Protein AF-U1PUG0-F1 (afdb_monomer_lite)

Sequence (122 aa):
MTSPPHTITTTTTTTDHDHDHDHDVTTPSVSMDAVEQALRSAFDGSPSERRVVARQARDLADAGIIETDRGETLTVATVIDNLSDAPDDLSIAERWNWWLGALETAYGGYHEFQVTTTPDTE

InterPro domains:
  IPR058716 WNWW domain-containing prot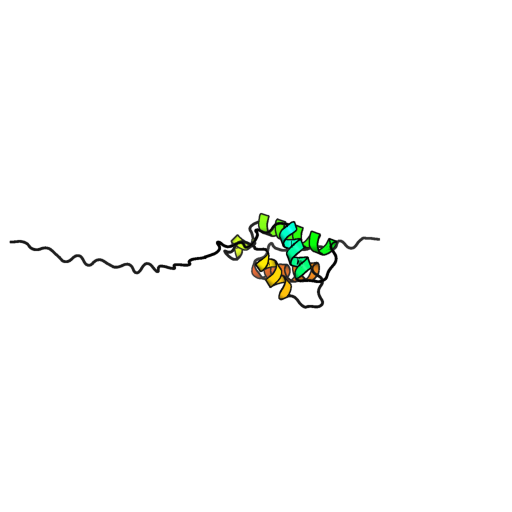ein [PF26484] (20-104)

Radius of gyration: 22.83 Å; chains: 1; bounding box: 58×44×74 Å

Foldseek 3Di:
DDDDDDDPDPPPPPPPPPPVPPPPDDQDALALVLLLVLCVVQDDDDSVLSNLLSVLLVVVQVVCVCCVVPVDRDTSVNLSVQLVPDDRPDHSLRSSQVSLVVVCVVPNPSVVSHDDDPPPPD

Secondary structure (DSSP, 8-state):
------------------------S---BS-HHHHHHHHHHH----HHHHHHHHHHHHHHHHHTHHHHHHSS--BHHHHHHHHHTS-TTS-HHHHHHHHHHHHHHHTS--GGGS--------

pLDDT: mean 82.62, std 19.47, range [39.88, 97.88]

Organism: NCBI:txid1238425

Structure (mmCIF, N/CA/C/O backbone):
data_AF-U1PUG0-F1
#
_entry.id   AF-U1PUG0-F1
#
loop_
_atom_site.group_PDB
_atom_site.id
_atom_site.type_symbol
_atom_site.label_atom_id
_atom_site.label_alt_id
_atom_site.label_comp_id
_atom_site.label_asym_id
_atom_site.label_entity_id
_atom_site.label_seq_id
_atom_site.pdbx_PDB_ins_code
_atom_site.Cartn_x
_atom_site.Cartn_y
_atom_site.Cartn_z
_atom_site.occupancy
_atom_site.B_iso_or_equiv
_atom_site.auth_seq_id
_atom_site.auth_comp_id
_atom_site.auth_asym_id
_atom_site.auth_atom_id
_atom_site.pdbx_PDB_model_num
ATOM 1 N N . MET A 1 1 ? -43.663 -27.797 56.699 1.00 47.09 1 MET A N 1
ATOM 2 C CA . MET A 1 1 ? -42.311 -28.174 56.240 1.00 47.09 1 MET A CA 1
ATOM 3 C C . MET A 1 1 ? -42.174 -27.665 54.821 1.00 47.09 1 MET A C 1
ATOM 5 O O . MET A 1 1 ? -42.914 -28.093 53.949 1.00 47.09 1 MET A O 1
ATOM 9 N N . THR A 1 2 ? -41.349 -26.637 54.672 1.00 48.00 2 THR A N 1
ATOM 10 C CA . THR A 1 2 ? -41.149 -25.815 53.476 1.00 48.00 2 THR A CA 1
ATOM 11 C C . THR A 1 2 ? -40.142 -26.494 52.551 1.00 48.00 2 THR A C 1
ATOM 13 O O . THR A 1 2 ? -39.084 -26.909 53.015 1.00 48.00 2 THR A O 1
ATOM 16 N N . SER A 1 3 ? -40.444 -26.601 51.258 1.00 54.03 3 SER A N 1
ATOM 17 C CA . SER A 1 3 ? -39.458 -26.885 50.206 1.00 54.03 3 SER A CA 1
ATOM 18 C C . SER A 1 3 ? -39.621 -25.870 49.067 1.00 54.03 3 SER A C 1
ATOM 20 O O . SER A 1 3 ? -40.729 -25.363 48.880 1.00 54.03 3 SER A O 1
ATOM 22 N N . PRO A 1 4 ? -38.515 -25.481 48.408 1.00 67.88 4 PRO A N 1
ATOM 23 C CA . PRO A 1 4 ? -38.349 -24.162 47.800 1.00 67.88 4 PRO A CA 1
ATOM 24 C C . PRO A 1 4 ? -38.837 -24.092 46.339 1.00 67.88 4 PRO A C 1
ATOM 26 O O . PRO A 1 4 ? -39.074 -25.129 45.721 1.00 67.88 4 PRO A O 1
ATOM 29 N N . PRO A 1 5 ? -38.969 -22.879 45.765 1.00 63.34 5 PRO A N 1
ATOM 30 C CA . PRO A 1 5 ? -39.254 -22.698 44.345 1.00 63.34 5 PRO A CA 1
ATOM 31 C C . PRO A 1 5 ? -38.045 -23.084 43.479 1.00 63.34 5 PRO A C 1
ATOM 33 O O . PRO A 1 5 ? -36.906 -22.748 43.801 1.00 63.34 5 PRO A O 1
ATOM 36 N N . HIS A 1 6 ? -38.302 -23.762 42.358 1.00 60.44 6 HIS A N 1
ATOM 37 C CA . HIS A 1 6 ? -37.298 -24.019 41.329 1.00 60.44 6 HIS A CA 1
ATOM 38 C C . HIS A 1 6 ? -36.935 -22.704 40.629 1.00 60.44 6 HIS A C 1
ATOM 40 O O . HIS A 1 6 ? -37.768 -22.095 39.958 1.00 60.44 6 HIS A O 1
ATOM 46 N N . THR A 1 7 ? -35.689 -22.267 40.786 1.00 62.94 7 THR A N 1
ATOM 47 C CA . THR A 1 7 ? -35.099 -21.187 39.997 1.00 62.94 7 THR A CA 1
ATOM 48 C C . THR A 1 7 ? -34.952 -21.672 38.557 1.00 62.94 7 THR A C 1
ATOM 50 O O . THR A 1 7 ? -34.199 -22.602 38.277 1.00 62.94 7 THR A O 1
ATOM 53 N N . ILE A 1 8 ? -35.686 -21.052 37.637 1.00 57.44 8 ILE A N 1
ATOM 54 C CA . ILE A 1 8 ? -35.393 -21.125 36.206 1.00 57.44 8 ILE A CA 1
ATOM 55 C C . ILE A 1 8 ? -34.107 -20.336 35.962 1.00 57.44 8 ILE A C 1
ATOM 57 O O . ILE A 1 8 ? -34.112 -19.109 35.910 1.00 57.44 8 ILE A O 1
ATOM 61 N N . THR A 1 9 ? -32.981 -21.037 35.865 1.00 54.47 9 THR A N 1
ATOM 62 C CA . THR A 1 9 ? -31.760 -20.442 35.329 1.00 54.47 9 THR A CA 1
ATOM 63 C C . THR A 1 9 ? -31.980 -20.242 33.838 1.00 54.47 9 THR A C 1
ATOM 65 O O . THR A 1 9 ? -32.008 -21.201 33.070 1.00 54.47 9 THR A O 1
ATOM 68 N N . THR A 1 10 ? -32.170 -18.993 33.429 1.00 50.03 10 THR A N 1
ATOM 69 C CA . THR A 1 10 ? -32.035 -18.578 32.037 1.00 50.03 10 THR A CA 1
ATOM 70 C C . THR A 1 10 ? -30.596 -18.872 31.627 1.00 50.03 10 THR A C 1
ATOM 72 O O . THR A 1 10 ? -29.682 -18.131 31.982 1.00 50.03 10 THR A O 1
ATOM 75 N N . THR A 1 11 ? -30.360 -19.985 30.935 1.00 53.56 11 THR A N 1
ATOM 76 C CA . THR A 1 11 ? -29.087 -20.203 30.253 1.00 53.56 11 THR A CA 1
ATOM 77 C C . THR A 1 11 ? -29.079 -19.260 29.062 1.00 53.56 11 THR A C 1
ATOM 79 O O . THR A 1 11 ? -29.593 -19.578 27.991 1.00 53.56 11 THR A O 1
ATOM 82 N N . THR A 1 12 ? -28.558 -18.053 29.273 1.00 55.06 12 THR A N 1
ATOM 83 C CA . THR A 1 12 ? -28.096 -17.196 28.188 1.00 55.06 12 THR A CA 1
ATOM 84 C C . THR A 1 12 ? -27.122 -18.046 27.386 1.00 55.06 12 THR A C 1
ATOM 86 O O . THR A 1 12 ? -26.030 -18.356 27.856 1.00 55.06 12 THR A O 1
ATOM 89 N N . THR A 1 13 ? -27.549 -18.498 26.208 1.00 53.38 13 THR A N 1
ATOM 90 C CA . THR A 1 13 ? -26.628 -18.976 25.181 1.00 53.38 13 THR A CA 1
ATOM 91 C C . THR A 1 13 ? -25.901 -17.726 24.712 1.00 53.38 13 THR A C 1
ATOM 93 O O . THR A 1 13 ? -26.307 -17.066 23.762 1.00 53.38 13 THR A O 1
ATOM 96 N N . THR A 1 14 ? -24.906 -17.314 25.497 1.00 51.81 14 THR A N 1
ATOM 97 C CA . THR A 1 14 ? -23.836 -16.460 25.018 1.00 51.81 14 THR A CA 1
ATOM 98 C C . THR A 1 14 ? -23.231 -17.255 23.886 1.00 51.81 14 THR A C 1
ATOM 100 O O . THR A 1 14 ? -22.722 -18.351 24.107 1.00 51.81 14 THR A O 1
ATOM 103 N N . THR A 1 15 ? -23.416 -16.754 22.671 1.00 55.03 15 THR A N 1
ATOM 104 C CA . THR A 1 15 ? -22.669 -17.196 21.511 1.00 55.03 15 THR A CA 1
ATOM 105 C C . THR A 1 15 ? -21.204 -17.031 21.865 1.00 55.03 15 THR A C 1
ATOM 107 O O . THR A 1 15 ? -20.649 -15.937 21.793 1.00 55.03 15 THR A O 1
ATOM 110 N N . ASP A 1 16 ? -20.630 -18.126 22.326 1.00 50.75 16 ASP A N 1
ATOM 111 C CA . ASP A 1 16 ? -19.215 -18.384 22.338 1.00 50.75 16 ASP A CA 1
ATOM 112 C C . ASP A 1 16 ? -18.808 -18.424 20.860 1.00 50.75 16 ASP A C 1
ATOM 114 O O . ASP A 1 16 ? -18.865 -19.445 20.181 1.00 50.75 16 ASP A O 1
ATOM 118 N N . HIS A 1 17 ? -18.584 -17.236 20.296 1.00 52.66 17 HIS A N 1
ATOM 119 C CA . HIS A 1 17 ? -17.637 -17.114 19.207 1.00 52.66 17 HIS A CA 1
ATOM 120 C C . HIS A 1 17 ? -16.273 -17.232 19.881 1.00 52.66 17 HIS A C 1
ATOM 122 O O . HIS A 1 17 ? -15.609 -16.221 20.112 1.00 52.66 17 HIS A O 1
ATOM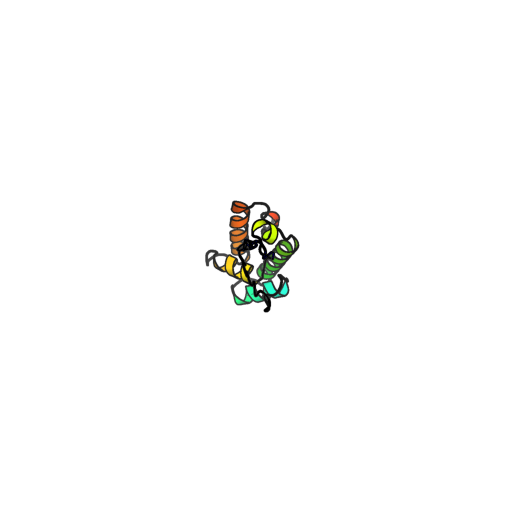 128 N N . ASP A 1 18 ? -15.874 -18.467 20.188 1.00 45.53 18 ASP A N 1
ATOM 129 C CA . ASP A 1 18 ? -14.490 -18.912 20.067 1.00 45.53 18 ASP A CA 1
ATOM 130 C C . ASP A 1 18 ? -14.070 -18.624 18.616 1.00 45.53 18 ASP A C 1
ATOM 132 O O . ASP A 1 18 ? -14.009 -19.487 17.741 1.00 45.53 18 ASP A O 1
ATOM 136 N N . HIS A 1 19 ? -13.848 -17.344 18.320 1.00 47.12 19 HIS A N 1
ATOM 137 C CA . HIS A 1 19 ? -12.927 -16.964 17.278 1.00 47.12 19 HIS A CA 1
ATOM 138 C C . HIS A 1 19 ? -11.559 -17.044 17.944 1.00 47.12 19 HIS A C 1
ATOM 140 O O . HIS A 1 19 ? -10.968 -16.045 18.350 1.00 47.12 19 HIS A O 1
ATOM 146 N N . ASP A 1 20 ? -11.119 -18.289 18.113 1.00 42.31 20 ASP A N 1
ATOM 147 C CA . ASP A 1 20 ? -9.730 -18.661 18.302 1.00 42.31 20 ASP A CA 1
ATOM 148 C C . ASP A 1 20 ? -9.004 -18.174 17.039 1.00 42.31 20 ASP A C 1
ATOM 150 O O . ASP A 1 20 ? -8.870 -18.868 16.030 1.00 42.31 20 ASP A O 1
ATOM 154 N N . HIS A 1 21 ? -8.690 -16.880 17.011 1.00 49.56 21 HIS A N 1
ATOM 155 C CA . HIS A 1 21 ? -7.728 -16.332 16.078 1.00 49.56 21 HIS A CA 1
ATOM 156 C C . HIS A 1 21 ? -6.368 -16.780 16.604 1.00 49.56 21 HIS A C 1
ATOM 158 O O . HIS A 1 21 ? -5.660 -16.038 17.283 1.00 49.56 21 HIS A O 1
ATOM 164 N N . ASP A 1 22 ? -6.051 -18.034 16.285 1.00 39.88 22 ASP A N 1
ATOM 165 C CA . ASP A 1 22 ? -4.733 -18.659 16.329 1.00 39.88 22 ASP A CA 1
ATOM 166 C C . ASP A 1 22 ? -3.788 -17.940 15.341 1.00 39.88 22 ASP A C 1
ATOM 168 O O . ASP A 1 22 ? -3.258 -18.516 14.394 1.00 39.88 22 ASP A O 1
ATOM 172 N N . HIS A 1 23 ? -3.611 -16.627 15.522 1.00 52.00 23 HIS A N 1
ATOM 173 C CA . HIS A 1 23 ? -2.549 -15.837 14.901 1.00 52.00 23 HIS A CA 1
ATOM 174 C C . HIS A 1 23 ? -1.372 -15.734 15.867 1.00 52.00 23 HIS A C 1
ATOM 176 O O . HIS A 1 23 ? -0.836 -14.654 16.098 1.00 52.00 23 HIS A O 1
ATOM 182 N N . ASP A 1 24 ? -0.959 -16.855 16.452 1.00 51.56 24 ASP A N 1
ATOM 183 C C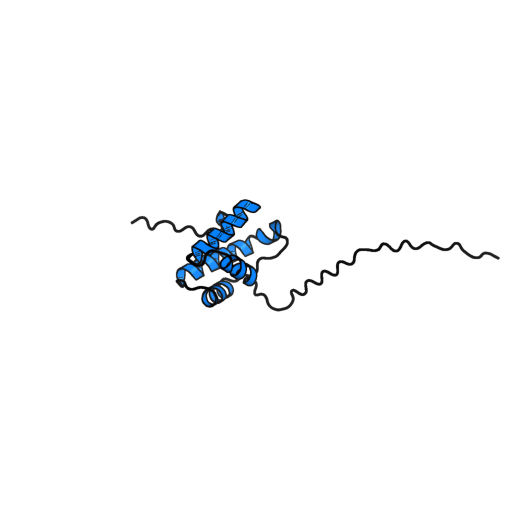A . ASP A 1 24 ? 0.364 -16.965 17.061 1.00 51.56 24 ASP A CA 1
ATOM 184 C C . ASP A 1 24 ? 1.158 -18.076 16.384 1.00 51.56 24 ASP A C 1
ATOM 186 O O . ASP A 1 24 ? 1.471 -19.097 16.979 1.00 51.56 24 ASP A O 1
ATOM 190 N N . VAL A 1 25 ? 1.524 -17.858 15.115 1.00 43.44 25 VAL A N 1
ATOM 191 C CA . VAL A 1 25 ? 2.834 -18.301 14.621 1.00 43.44 25 VAL A CA 1
ATOM 192 C C . VAL A 1 25 ? 3.275 -17.495 13.391 1.00 43.44 25 VAL A C 1
ATOM 194 O O . VAL A 1 25 ? 3.047 -17.852 12.242 1.00 43.44 25 VAL A O 1
ATOM 197 N N . THR A 1 26 ? 4.057 -16.445 13.652 1.00 51.12 26 THR A N 1
ATOM 198 C CA . THR A 1 26 ? 5.109 -15.939 12.745 1.00 51.12 26 THR A CA 1
ATOM 199 C C . THR A 1 26 ? 4.666 -15.319 11.407 1.00 51.12 26 THR A C 1
ATOM 201 O O . THR A 1 26 ? 5.390 -15.435 10.421 1.00 51.12 26 THR A O 1
ATOM 204 N N . THR A 1 27 ? 3.553 -14.585 11.312 1.00 51.84 27 THR A N 1
ATOM 205 C CA . THR A 1 27 ? 3.484 -13.577 10.233 1.00 51.84 27 THR A CA 1
ATOM 206 C C . THR A 1 27 ? 4.372 -12.401 10.632 1.00 51.84 27 THR A C 1
ATOM 208 O O . THR A 1 27 ? 4.085 -11.753 11.642 1.00 51.84 27 THR A O 1
ATOM 211 N N . PRO A 1 28 ? 5.470 -12.113 9.908 1.00 60.59 28 PRO A N 1
ATOM 212 C CA . PRO A 1 28 ? 6.293 -10.962 10.235 1.00 60.59 28 PRO A CA 1
ATOM 213 C C . PRO A 1 28 ? 5.441 -9.699 10.106 1.00 60.59 28 PRO A C 1
ATOM 215 O O . PRO A 1 28 ? 4.792 -9.476 9.080 1.00 60.59 28 PRO A O 1
ATOM 218 N N . SER A 1 29 ? 5.456 -8.868 11.147 1.00 72.75 29 SER A N 1
ATOM 219 C CA . SER A 1 29 ? 4.963 -7.494 11.072 1.00 72.75 29 SER A CA 1
ATOM 220 C C . SER A 1 29 ? 5.599 -6.790 9.869 1.00 72.75 29 SER A C 1
ATOM 222 O O . SER A 1 29 ? 6.740 -7.093 9.496 1.00 72.75 29 SER A O 1
ATOM 224 N N . VAL A 1 30 ? 4.868 -5.858 9.253 1.00 88.44 30 VAL A N 1
ATOM 225 C CA . VAL A 1 30 ? 5.295 -5.169 8.027 1.00 88.44 30 VAL A CA 1
ATOM 226 C C . VAL A 1 30 ? 6.543 -4.329 8.301 1.00 88.44 30 VAL A C 1
ATOM 228 O O . VAL A 1 30 ? 6.491 -3.181 8.731 1.00 88.44 30 VAL A O 1
ATOM 231 N N . SER A 1 31 ? 7.698 -4.935 8.055 1.00 90.94 31 SER A N 1
ATOM 232 C CA . SER A 1 31 ? 9.011 -4.307 8.123 1.00 90.94 31 SER A CA 1
ATOM 233 C C . SER A 1 31 ? 9.590 -4.222 6.719 1.00 90.94 31 SER A C 1
ATOM 235 O O . SER A 1 31 ? 9.329 -5.081 5.876 1.00 90.94 31 SER A O 1
ATOM 237 N N . MET A 1 32 ? 10.386 -3.183 6.471 1.00 92.69 32 MET A N 1
ATOM 238 C CA . MET A 1 32 ? 10.947 -2.918 5.144 1.00 92.69 32 MET A CA 1
ATOM 239 C C . MET A 1 32 ? 11.722 -4.132 4.606 1.00 92.69 32 MET A C 1
ATOM 241 O O . MET A 1 32 ? 11.442 -4.592 3.504 1.00 92.69 32 MET A O 1
ATOM 245 N N . ASP A 1 33 ? 12.604 -4.724 5.419 1.00 94.62 33 ASP A N 1
ATOM 246 C CA . ASP A 1 33 ? 13.390 -5.900 5.023 1.00 94.62 33 ASP A CA 1
ATOM 247 C C . ASP A 1 33 ? 12.516 -7.129 4.721 1.00 94.62 33 ASP A C 1
ATOM 249 O O . ASP A 1 33 ? 12.765 -7.841 3.745 1.00 94.62 33 ASP A O 1
ATOM 253 N N . ALA A 1 34 ? 11.478 -7.376 5.530 1.00 94.94 34 ALA A N 1
ATOM 254 C CA . ALA A 1 34 ? 10.584 -8.515 5.329 1.00 94.94 34 ALA A CA 1
ATOM 255 C C . ALA A 1 34 ? 9.766 -8.367 4.038 1.00 94.94 34 ALA A C 1
ATOM 257 O O . ALA A 1 34 ? 9.660 -9.323 3.269 1.00 94.94 34 ALA A O 1
ATOM 258 N N . VAL A 1 35 ? 9.242 -7.166 3.765 1.00 96.06 35 VAL A N 1
ATOM 259 C CA . VAL A 1 35 ? 8.504 -6.887 2.525 1.00 96.06 35 VAL A CA 1
ATOM 260 C C . VAL A 1 35 ? 9.432 -6.983 1.315 1.00 96.06 35 VAL A C 1
ATOM 262 O O . VAL A 1 35 ? 9.089 -7.651 0.345 1.00 96.06 35 VAL A O 1
ATOM 265 N N . GLU A 1 36 ? 10.632 -6.398 1.361 1.00 96.38 36 GLU A N 1
ATOM 266 C CA . GLU A 1 36 ? 11.590 -6.501 0.251 1.00 96.38 36 GLU A CA 1
ATOM 267 C C . GLU A 1 36 ? 11.974 -7.949 -0.060 1.00 96.38 36 GLU A C 1
ATOM 269 O O . GLU A 1 36 ? 12.069 -8.329 -1.233 1.00 96.38 36 GLU A O 1
ATOM 274 N N . GLN A 1 37 ? 12.199 -8.764 0.975 1.00 96.06 37 GLN A N 1
ATOM 275 C CA . GLN A 1 37 ? 12.532 -10.173 0.810 1.00 96.06 37 GLN A CA 1
ATOM 276 C C . GLN A 1 37 ? 11.370 -10.960 0.199 1.00 96.06 37 GLN A C 1
ATOM 278 O O . GLN A 1 37 ? 11.603 -11.757 -0.714 1.00 96.06 37 GLN A O 1
ATOM 283 N N . ALA A 1 38 ? 10.144 -10.714 0.661 1.00 96.62 38 ALA A N 1
ATOM 284 C CA . ALA A 1 38 ? 8.946 -11.354 0.136 1.00 96.62 38 ALA A CA 1
ATOM 285 C C . ALA A 1 38 ? 8.687 -10.956 -1.327 1.00 96.62 38 ALA A C 1
ATOM 287 O O . ALA A 1 38 ? 8.542 -11.828 -2.181 1.00 96.62 38 ALA A O 1
ATOM 288 N N . LEU A 1 39 ? 8.766 -9.660 -1.651 1.00 96.56 39 LEU A N 1
ATOM 289 C CA . LEU A 1 39 ? 8.628 -9.156 -3.021 1.00 96.56 39 LEU A CA 1
ATOM 290 C C . LEU A 1 39 ? 9.675 -9.758 -3.957 1.00 96.56 39 LEU A C 1
ATOM 292 O O . LEU A 1 39 ? 9.346 -10.151 -5.068 1.00 96.56 39 LEU A O 1
ATOM 296 N N . ARG A 1 40 ? 10.935 -9.866 -3.512 1.00 96.38 40 ARG A N 1
ATOM 297 C CA . ARG A 1 40 ? 12.011 -10.484 -4.304 1.00 96.38 40 ARG A CA 1
ATOM 298 C C . ARG A 1 40 ? 11.738 -11.958 -4.599 1.00 96.38 40 ARG A C 1
ATOM 300 O O . ARG A 1 40 ? 12.234 -12.468 -5.595 1.00 96.38 40 ARG A O 1
ATOM 307 N N . SER A 1 41 ? 11.043 -12.652 -3.701 1.00 96.38 41 SER A N 1
ATOM 308 C CA . SER A 1 41 ? 10.718 -14.065 -3.878 1.00 96.38 41 SER A CA 1
ATOM 309 C C . SER A 1 41 ? 9.489 -14.284 -4.758 1.00 96.38 41 SER A C 1
ATOM 311 O O . SER A 1 41 ? 9.405 -15.332 -5.390 1.00 96.38 41 SER A O 1
ATOM 313 N N . ALA A 1 42 ? 8.540 -13.346 -4.752 1.00 95.38 42 ALA A N 1
ATOM 314 C CA . ALA A 1 42 ? 7.254 -13.483 -5.431 1.00 95.38 42 ALA A CA 1
ATOM 315 C C . ALA A 1 42 ? 7.236 -12.864 -6.836 1.00 95.38 42 ALA A C 1
ATOM 317 O O . ALA A 1 42 ? 6.549 -13.377 -7.714 1.00 95.38 42 ALA A O 1
ATOM 318 N N . PHE A 1 43 ? 7.993 -11.786 -7.060 1.00 94.25 43 PHE A N 1
ATOM 319 C CA . PHE A 1 43 ? 7.904 -10.989 -8.280 1.00 94.25 43 PHE A CA 1
ATOM 320 C C . PHE A 1 43 ? 9.279 -10.648 -8.855 1.00 94.25 43 PHE A C 1
ATOM 322 O O . PHE A 1 43 ? 10.231 -10.328 -8.132 1.00 94.25 43 PHE A O 1
ATOM 329 N N . ASP A 1 44 ? 9.346 -10.623 -10.183 1.00 88.00 44 ASP A N 1
ATOM 330 C CA . ASP A 1 44 ? 10.439 -9.981 -10.901 1.00 88.00 44 ASP A CA 1
ATOM 331 C C . ASP A 1 44 ? 10.316 -8.454 -10.800 1.00 88.00 44 ASP A C 1
ATOM 333 O O . ASP A 1 44 ? 9.227 -7.890 -10.709 1.00 88.00 44 ASP A O 1
ATOM 337 N N . GLY A 1 45 ? 11.452 -7.761 -10.787 1.00 86.44 45 GLY A N 1
ATOM 338 C CA . GLY A 1 45 ? 11.481 -6.303 -10.697 1.00 86.44 45 GLY A CA 1
ATOM 339 C C . GLY A 1 45 ? 12.815 -5.770 -10.199 1.00 86.44 45 GLY A C 1
ATOM 340 O O . GLY A 1 45 ? 13.688 -6.518 -9.731 1.00 86.44 45 GLY A O 1
ATOM 341 N N . SER A 1 46 ? 12.996 -4.455 -10.285 1.00 91.19 46 SER A N 1
ATOM 342 C CA . SER A 1 46 ? 14.233 -3.830 -9.836 1.00 91.19 46 SER A CA 1
ATOM 343 C C . SER A 1 46 ? 14.323 -3.794 -8.299 1.00 91.19 46 SER A C 1
ATOM 345 O O . SER A 1 46 ? 13.313 -3.703 -7.595 1.00 91.19 46 SER A O 1
ATOM 347 N N . PRO A 1 47 ? 15.543 -3.829 -7.725 1.00 91.62 47 PRO A N 1
ATOM 348 C CA . PRO A 1 47 ? 15.731 -3.582 -6.296 1.00 91.62 47 PRO A CA 1
ATOM 349 C C . PRO A 1 47 ? 15.176 -2.227 -5.840 1.00 91.62 47 PRO A C 1
ATOM 351 O O . PRO A 1 47 ? 14.740 -2.105 -4.701 1.00 91.62 47 PRO A O 1
ATOM 354 N N . SER A 1 48 ? 15.197 -1.219 -6.716 1.00 92.12 48 SER A N 1
ATOM 355 C CA . SER A 1 48 ? 14.684 0.120 -6.423 1.00 92.12 48 SER A CA 1
ATOM 356 C C . SER A 1 48 ? 13.166 0.119 -6.251 1.00 92.12 48 SER A C 1
ATOM 358 O O . SER A 1 48 ? 12.681 0.646 -5.256 1.00 92.12 48 SER A O 1
ATOM 360 N N . GLU A 1 49 ? 12.424 -0.533 -7.150 1.00 93.12 49 GLU A N 1
ATOM 361 C CA . GLU A 1 49 ? 10.963 -0.662 -7.033 1.00 93.12 49 GLU A CA 1
ATOM 362 C C . GLU A 1 49 ? 10.561 -1.412 -5.764 1.00 93.12 49 GLU A C 1
ATOM 364 O O . GLU A 1 49 ? 9.685 -0.956 -5.032 1.00 93.12 49 GLU A O 1
ATOM 369 N N . ARG A 1 50 ? 11.250 -2.519 -5.448 1.00 95.19 50 ARG A N 1
ATOM 370 C CA . ARG A 1 50 ? 10.986 -3.274 -4.214 1.00 95.19 50 ARG A CA 1
ATOM 371 C C . ARG A 1 50 ? 11.166 -2.428 -2.959 1.00 95.19 50 ARG A C 1
ATOM 373 O O . ARG A 1 50 ? 10.313 -2.484 -2.082 1.00 95.19 50 ARG A O 1
ATOM 380 N N . ARG A 1 51 ? 12.238 -1.633 -2.880 1.00 94.94 51 ARG A N 1
ATOM 381 C CA . ARG A 1 51 ? 12.484 -0.727 -1.742 1.00 94.94 51 ARG A CA 1
ATOM 382 C C . ARG A 1 51 ? 11.389 0.314 -1.588 1.00 94.94 51 ARG A C 1
ATOM 384 O O . ARG A 1 51 ? 10.955 0.585 -0.474 1.00 94.94 51 ARG A O 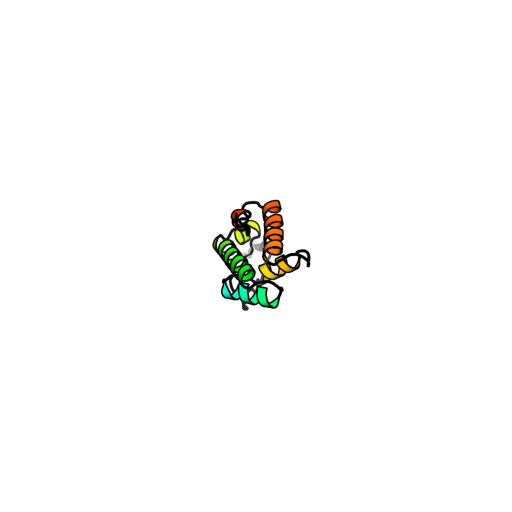1
ATOM 391 N N . VAL A 1 52 ? 10.961 0.907 -2.701 1.00 95.88 52 VAL A N 1
ATOM 392 C CA . VAL A 1 52 ? 9.907 1.925 -2.693 1.00 95.88 52 VAL A CA 1
ATOM 393 C C . VAL A 1 52 ? 8.597 1.316 -2.195 1.00 95.88 52 VAL A C 1
ATOM 395 O O . VAL A 1 52 ? 8.013 1.838 -1.251 1.00 95.88 52 VAL A O 1
ATOM 398 N N . VAL A 1 53 ? 8.182 0.168 -2.733 1.00 96.56 53 VAL A N 1
ATOM 399 C CA . VAL A 1 53 ? 6.957 -0.510 -2.278 1.00 96.56 53 VAL A CA 1
ATOM 400 C C . VAL A 1 53 ? 7.070 -0.980 -0.827 1.00 96.56 53 VAL A C 1
ATOM 402 O O . VAL A 1 53 ? 6.129 -0.813 -0.061 1.00 96.56 53 VAL A O 1
ATOM 405 N N . ALA A 1 54 ? 8.225 -1.486 -0.395 1.00 96.44 54 ALA A N 1
ATOM 406 C CA . ALA A 1 54 ? 8.435 -1.869 1.000 1.00 96.44 54 ALA A CA 1
ATOM 407 C C . ALA A 1 54 ? 8.348 -0.683 1.970 1.00 96.44 54 ALA A C 1
ATOM 409 O O . ALA A 1 54 ? 7.820 -0.823 3.075 1.00 96.44 54 ALA A O 1
ATOM 410 N N . ARG A 1 55 ? 8.830 0.495 1.556 1.00 95.88 55 ARG A N 1
ATOM 411 C CA . ARG A 1 55 ? 8.674 1.732 2.324 1.00 95.88 55 ARG A CA 1
ATOM 412 C C . ARG A 1 55 ? 7.201 2.116 2.448 1.00 95.88 55 ARG A C 1
ATOM 414 O O . ARG A 1 55 ? 6.757 2.329 3.574 1.00 95.88 55 ARG A O 1
ATOM 421 N N . GLN A 1 56 ? 6.468 2.135 1.333 1.00 96.94 56 GLN A N 1
ATOM 422 C CA . GLN A 1 56 ? 5.039 2.461 1.321 1.00 96.94 56 GLN A CA 1
ATOM 423 C C . GLN A 1 56 ? 4.211 1.460 2.132 1.00 96.94 56 GLN A C 1
ATOM 425 O O . GLN A 1 56 ? 3.327 1.865 2.878 1.00 96.94 56 GLN A O 1
ATOM 430 N N . ALA A 1 57 ? 4.526 0.164 2.055 1.00 96.75 57 ALA A N 1
ATOM 431 C CA . ALA A 1 57 ? 3.867 -0.868 2.850 1.00 96.75 57 ALA A CA 1
ATOM 432 C C . ALA A 1 57 ? 4.052 -0.642 4.350 1.00 96.75 57 ALA A C 1
ATOM 434 O O . ALA A 1 57 ? 3.095 -0.754 5.114 1.00 96.75 57 ALA A O 1
ATOM 435 N N . ARG A 1 58 ? 5.267 -0.276 4.773 1.00 95.56 58 ARG A N 1
ATOM 436 C CA . ARG A 1 58 ? 5.521 0.092 6.165 1.00 95.56 58 ARG A CA 1
ATOM 437 C C . ARG A 1 58 ? 4.752 1.349 6.566 1.00 95.56 58 ARG A C 1
ATOM 439 O O . ARG A 1 58 ? 4.152 1.342 7.629 1.00 95.56 58 ARG A O 1
ATOM 446 N N . ASP A 1 59 ? 4.756 2.398 5.745 1.00 95.69 59 ASP A N 1
ATOM 447 C CA . ASP A 1 59 ? 4.016 3.629 6.059 1.00 95.69 59 ASP A CA 1
ATOM 448 C C . ASP A 1 59 ? 2.507 3.369 6.175 1.00 95.69 59 ASP A C 1
ATOM 450 O O . ASP A 1 59 ? 1.863 3.875 7.091 1.00 95.69 59 ASP A O 1
ATOM 454 N N . LEU A 1 60 ? 1.956 2.512 5.312 1.00 95.50 60 LEU A N 1
ATOM 455 C CA . LEU A 1 60 ? 0.563 2.076 5.391 1.00 95.50 60 LEU A CA 1
ATOM 456 C C . LEU A 1 60 ? 0.276 1.283 6.677 1.00 95.50 60 LEU A C 1
ATOM 458 O O . LEU A 1 60 ? -0.767 1.475 7.301 1.00 95.50 60 LEU A O 1
ATOM 462 N N . ALA A 1 61 ? 1.195 0.403 7.083 1.00 94.38 61 ALA A N 1
ATOM 463 C CA . ALA A 1 61 ? 1.081 -0.332 8.340 1.00 94.38 61 ALA A CA 1
ATOM 464 C C . ALA A 1 61 ? 1.161 0.603 9.558 1.00 94.38 61 ALA A C 1
ATOM 466 O O . ALA A 1 61 ? 0.341 0.489 10.465 1.00 94.38 61 ALA A O 1
ATOM 467 N N . ASP A 1 62 ? 2.100 1.554 9.550 1.00 93.56 62 ASP A N 1
ATOM 468 C CA . ASP A 1 62 ? 2.295 2.546 10.613 1.00 93.56 62 ASP A CA 1
ATOM 469 C C . ASP A 1 62 ? 1.075 3.485 10.742 1.00 93.56 62 ASP A C 1
ATOM 471 O O . ASP A 1 62 ? 0.772 3.957 11.839 1.00 93.56 62 ASP A O 1
ATOM 475 N N . ALA A 1 63 ? 0.340 3.731 9.650 1.00 94.56 63 ALA A N 1
ATOM 476 C CA . ALA A 1 63 ? -0.893 4.519 9.660 1.00 94.56 63 ALA A CA 1
ATOM 477 C C . ALA A 1 63 ? -2.096 3.789 10.290 1.00 94.56 63 ALA A C 1
ATOM 479 O O . ALA A 1 63 ? -3.038 4.443 10.734 1.00 94.56 63 ALA A O 1
ATOM 480 N N . GLY A 1 64 ? -2.100 2.450 10.315 1.00 93.19 64 GLY A N 1
ATOM 481 C CA . GLY A 1 64 ? -3.180 1.647 10.910 1.00 93.19 64 GLY A CA 1
ATOM 482 C C . GLY A 1 64 ? -4.545 1.750 10.207 1.00 93.19 64 GLY A C 1
ATOM 483 O O . GLY A 1 64 ? -5.547 1.249 10.721 1.00 93.19 64 GLY A O 1
ATOM 484 N N . ILE A 1 65 ? -4.614 2.382 9.030 1.00 94.62 65 ILE A N 1
ATOM 485 C CA . ILE A 1 65 ? -5.877 2.619 8.312 1.00 94.62 65 ILE A CA 1
ATOM 486 C C . ILE A 1 65 ? -6.526 1.312 7.830 1.00 94.62 65 ILE A C 1
ATOM 488 O O . ILE A 1 65 ? -7.735 1.150 7.948 1.00 94.62 65 ILE A O 1
ATOM 492 N N . ILE A 1 66 ? -5.722 0.323 7.418 1.00 91.94 66 ILE A N 1
ATOM 493 C CA . ILE A 1 66 ? -6.212 -1.012 7.030 1.00 91.94 66 ILE A CA 1
ATOM 494 C C . ILE A 1 66 ? -6.951 -1.692 8.189 1.00 91.94 66 ILE A C 1
ATOM 496 O O . ILE A 1 66 ? -8.029 -2.244 7.986 1.00 91.94 66 ILE A O 1
ATOM 500 N N . GLU A 1 67 ? -6.403 -1.627 9.404 1.00 92.75 67 GLU A N 1
ATOM 501 C CA . GLU A 1 67 ? -7.036 -2.214 10.590 1.00 92.75 67 GLU A CA 1
ATOM 502 C C . GLU A 1 67 ? -8.328 -1.479 10.950 1.00 92.75 67 GLU A C 1
ATOM 504 O O . GLU A 1 67 ? -9.323 -2.105 11.304 1.00 92.75 67 GLU A O 1
ATOM 509 N N . THR A 1 68 ? -8.340 -0.158 10.780 1.00 93.88 68 THR A N 1
ATOM 510 C CA . THR A 1 68 ? -9.530 0.668 11.014 1.00 93.88 68 THR A CA 1
ATOM 511 C C . THR A 1 68 ? -10.663 0.322 10.043 1.00 93.88 68 THR A C 1
ATOM 513 O O . THR A 1 68 ? -11.814 0.209 10.463 1.00 93.88 68 THR A O 1
ATOM 516 N N . ASP A 1 69 ? -10.346 0.116 8.764 1.00 94.56 69 ASP A N 1
ATOM 517 C CA . ASP A 1 69 ? -11.346 -0.109 7.716 1.00 94.56 69 ASP A CA 1
ATOM 518 C C . ASP A 1 69 ? -11.787 -1.573 7.598 1.00 94.56 69 ASP A C 1
ATOM 520 O O . ASP A 1 69 ? -12.944 -1.858 7.272 1.00 94.56 69 ASP A O 1
ATOM 524 N N . ARG A 1 70 ? -10.867 -2.516 7.835 1.00 91.50 70 ARG A N 1
ATOM 525 C CA . ARG A 1 70 ? -11.079 -3.955 7.603 1.00 91.50 70 ARG A CA 1
ATOM 526 C C . ARG A 1 70 ? -11.130 -4.792 8.877 1.00 91.50 70 ARG A C 1
ATOM 528 O O . ARG A 1 70 ? -11.529 -5.949 8.801 1.00 91.50 70 ARG A O 1
ATOM 535 N N . GLY A 1 71 ? -10.754 -4.232 10.026 1.00 92.19 71 GLY A N 1
ATOM 536 C CA . GLY A 1 71 ? -10.705 -4.944 11.305 1.00 92.19 71 GLY A CA 1
ATOM 537 C C . GLY A 1 71 ? -9.522 -5.906 11.454 1.00 92.19 71 GLY A C 1
ATOM 538 O O . GLY A 1 71 ? -9.498 -6.682 12.404 1.00 92.19 71 GLY A O 1
ATOM 539 N N . GLU A 1 72 ? -8.556 -5.874 10.532 1.00 89.44 72 GLU A N 1
ATOM 540 C CA . GLU A 1 72 ? -7.398 -6.773 10.501 1.00 89.44 72 GLU A CA 1
ATOM 541 C C . GLU A 1 72 ? -6.104 -5.975 10.322 1.00 89.44 72 GLU A C 1
ATOM 543 O O . GLU A 1 72 ? -6.022 -5.088 9.471 1.00 89.44 72 GLU A O 1
ATOM 548 N N . THR A 1 73 ? -5.067 -6.306 11.091 1.00 89.69 73 THR A N 1
ATOM 549 C CA . THR A 1 73 ? -3.747 -5.684 10.943 1.00 89.69 73 THR A CA 1
ATOM 550 C C . THR A 1 73 ? -3.106 -6.080 9.610 1.00 89.69 73 THR A C 1
ATOM 552 O O . THR A 1 73 ? -3.132 -7.242 9.203 1.00 89.69 73 THR A O 1
ATOM 555 N N . LEU A 1 74 ? -2.471 -5.119 8.932 1.00 92.69 74 LEU A N 1
ATOM 556 C CA . LEU A 1 74 ? -1.745 -5.394 7.695 1.00 92.69 74 LEU A CA 1
ATOM 557 C C . LEU A 1 74 ? -0.554 -6.331 7.956 1.00 92.69 74 LEU A C 1
ATOM 559 O O . LEU A 1 74 ? 0.279 -6.064 8.823 1.00 92.69 74 LEU A O 1
ATOM 563 N N . THR A 1 75 ? -0.429 -7.394 7.158 1.00 94.25 75 THR A N 1
ATOM 564 C CA . THR A 1 75 ? 0.706 -8.331 7.213 1.00 94.25 75 THR A CA 1
ATOM 565 C C . THR A 1 75 ? 1.456 -8.391 5.885 1.00 94.25 75 THR A C 1
ATOM 567 O O . THR A 1 75 ? 0.922 -8.038 4.832 1.00 94.25 75 THR A O 1
ATOM 570 N N . VAL A 1 76 ? 2.701 -8.885 5.912 1.00 95.75 76 VAL A N 1
ATOM 571 C CA . VAL A 1 76 ? 3.482 -9.117 4.683 1.00 95.75 76 VAL A CA 1
ATOM 572 C C . VAL A 1 76 ? 2.768 -10.097 3.749 1.00 95.75 76 VAL A C 1
ATOM 574 O O . VAL A 1 76 ? 2.750 -9.869 2.545 1.00 95.75 76 VAL A O 1
ATOM 577 N N . ALA A 1 77 ? 2.149 -11.150 4.292 1.00 93.94 77 ALA A N 1
ATOM 578 C CA . ALA A 1 77 ? 1.384 -12.114 3.502 1.00 93.94 77 ALA A CA 1
ATOM 579 C C . ALA A 1 77 ? 0.218 -11.428 2.779 1.00 93.94 77 ALA A C 1
ATOM 581 O O . ALA A 1 77 ? 0.121 -11.523 1.562 1.00 93.94 77 ALA A O 1
ATOM 582 N N . THR A 1 78 ? -0.567 -10.617 3.499 1.00 95.06 78 THR A N 1
ATOM 583 C CA . THR A 1 78 ? -1.663 -9.834 2.912 1.00 95.06 78 THR A CA 1
ATOM 584 C C . THR A 1 78 ? -1.173 -8.941 1.772 1.00 95.06 78 THR A C 1
ATOM 586 O O . THR A 1 78 ? -1.831 -8.870 0.738 1.00 95.06 78 THR A O 1
ATOM 589 N N . VAL A 1 79 ? -0.017 -8.281 1.922 1.00 96.44 79 VAL A N 1
ATOM 590 C CA . VAL A 1 79 ? 0.568 -7.472 0.841 1.00 96.44 79 VAL A CA 1
ATOM 591 C C . VAL A 1 79 ? 0.871 -8.337 -0.385 1.00 96.44 79 VAL A C 1
ATOM 593 O O . VAL A 1 79 ? 0.445 -7.990 -1.481 1.00 96.44 79 VAL A O 1
ATOM 596 N N . ILE A 1 80 ? 1.572 -9.463 -0.228 1.00 97.38 80 ILE A N 1
ATOM 597 C CA . ILE A 1 80 ? 1.931 -10.327 -1.365 1.00 97.38 80 ILE A CA 1
ATOM 598 C C . ILE A 1 80 ? 0.697 -10.928 -2.039 1.00 97.38 80 ILE A C 1
ATOM 600 O O . ILE A 1 80 ? 0.639 -10.936 -3.268 1.00 97.38 80 ILE A O 1
ATOM 604 N N . ASP A 1 81 ? -0.290 -11.374 -1.264 1.00 96.56 81 ASP A N 1
ATOM 605 C CA . ASP A 1 81 ? -1.528 -11.950 -1.789 1.00 96.56 81 ASP A CA 1
ATOM 606 C C . ASP A 1 81 ? -2.274 -10.925 -2.654 1.00 96.56 81 ASP A C 1
ATOM 608 O O . ASP A 1 81 ? -2.560 -11.184 -3.820 1.00 96.56 81 ASP A O 1
ATOM 612 N N . ASN A 1 82 ? -2.473 -9.706 -2.141 1.00 96.19 82 ASN A N 1
ATOM 613 C CA . ASN A 1 82 ? -3.171 -8.656 -2.889 1.00 96.19 82 ASN A CA 1
ATOM 614 C C . ASN A 1 82 ? -2.382 -8.179 -4.124 1.00 96.19 82 ASN A C 1
ATOM 616 O O . ASN A 1 82 ? -2.982 -7.819 -5.134 1.00 96.19 82 ASN A O 1
ATOM 620 N N . LEU A 1 83 ? -1.044 -8.180 -4.080 1.00 97.25 83 LEU A N 1
ATOM 621 C CA . LEU A 1 83 ? -0.217 -7.875 -5.257 1.00 97.25 83 LEU A CA 1
ATOM 622 C C . LEU A 1 83 ? -0.251 -8.993 -6.308 1.00 97.25 83 LEU A C 1
ATOM 624 O O . LEU A 1 83 ? -0.062 -8.725 -7.496 1.00 97.25 83 LEU A O 1
ATOM 628 N N . SER A 1 84 ? -0.467 -10.237 -5.884 1.00 96.69 84 SER A N 1
ATOM 629 C CA . SER A 1 84 ? -0.555 -11.395 -6.779 1.00 96.69 84 SER A CA 1
ATOM 630 C C . SER A 1 84 ? -1.871 -11.424 -7.557 1.00 96.69 84 SER A C 1
ATOM 632 O O . SER A 1 84 ? -1.893 -11.95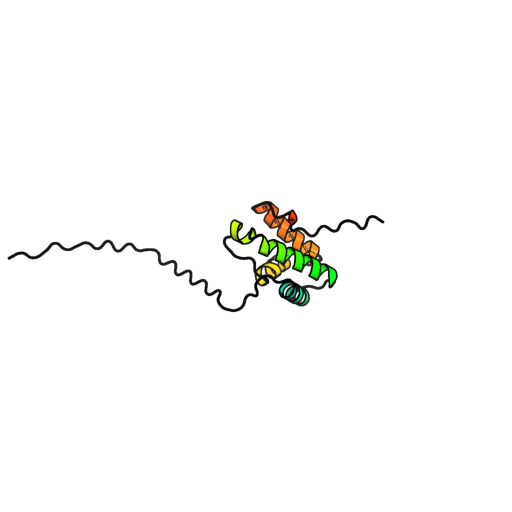0 -8.664 1.00 96.69 84 SER A O 1
ATOM 634 N N . ASP A 1 85 ? -2.930 -10.806 -7.025 1.00 96.50 85 ASP A N 1
ATOM 635 C CA . ASP A 1 85 ? -4.229 -10.662 -7.701 1.00 96.50 85 ASP A CA 1
ATOM 636 C C . ASP A 1 85 ? -4.216 -9.636 -8.850 1.00 96.50 85 ASP A C 1
ATOM 638 O O . ASP A 1 85 ? -5.119 -9.616 -9.693 1.00 96.50 85 ASP A O 1
ATOM 642 N N . ALA A 1 86 ? -3.202 -8.768 -8.896 1.00 95.25 86 ALA A N 1
ATOM 643 C CA . ALA A 1 86 ? -3.036 -7.785 -9.957 1.00 95.25 86 ALA A CA 1
ATOM 644 C C . ALA A 1 86 ? -2.555 -8.440 -11.276 1.00 95.25 86 ALA A C 1
ATOM 646 O O . ALA A 1 86 ? -1.841 -9.444 -11.230 1.00 95.25 86 ALA A O 1
ATOM 647 N N . PRO A 1 87 ? -2.888 -7.864 -12.454 1.00 95.31 87 PRO A N 1
ATOM 648 C CA . PRO A 1 87 ? -2.469 -8.393 -13.755 1.00 95.31 87 PRO A CA 1
ATOM 649 C C . PRO A 1 87 ? -0.963 -8.664 -13.875 1.00 95.31 87 PRO A C 1
ATOM 651 O O . PRO A 1 87 ? -0.132 -7.909 -13.361 1.00 95.31 87 PRO A O 1
ATOM 654 N N . ASP A 1 88 ? -0.615 -9.744 -14.583 1.00 90.75 88 ASP A N 1
ATOM 655 C CA . ASP A 1 88 ? 0.745 -10.282 -14.556 1.00 90.75 88 ASP A CA 1
ATOM 656 C C . ASP A 1 88 ? 1.805 -9.422 -15.247 1.00 90.75 88 ASP A C 1
ATOM 658 O O . ASP A 1 88 ? 2.988 -9.509 -14.920 1.00 90.75 88 ASP A O 1
ATOM 662 N N . ASP A 1 89 ? 1.370 -8.582 -16.179 1.00 92.50 89 ASP A N 1
ATOM 663 C CA . ASP A 1 89 ? 2.186 -7.670 -16.972 1.00 92.50 89 ASP A CA 1
ATOM 664 C C . ASP A 1 89 ? 2.591 -6.389 -16.228 1.00 92.50 89 ASP A C 1
ATOM 666 O O . ASP A 1 89 ? 3.405 -5.619 -16.739 1.00 92.50 89 ASP A O 1
ATOM 670 N N . LEU A 1 90 ? 2.067 -6.177 -15.018 1.00 93.94 90 LEU A N 1
ATOM 671 C CA . LEU A 1 90 ? 2.360 -5.007 -14.198 1.00 93.94 90 LEU A CA 1
ATOM 672 C C . LEU A 1 90 ? 3.652 -5.164 -13.389 1.00 93.94 90 LEU A C 1
ATOM 674 O O . LEU A 1 90 ? 3.913 -6.202 -12.767 1.00 93.94 90 LEU A O 1
ATOM 678 N N . SER A 1 91 ? 4.416 -4.074 -13.315 1.00 94.12 91 SER A N 1
ATOM 679 C CA . SER A 1 91 ? 5.528 -3.923 -12.374 1.00 94.12 91 SER A CA 1
ATOM 680 C C . SER A 1 91 ? 5.057 -3.973 -10.916 1.00 94.12 91 SER A C 1
ATOM 682 O O . SER A 1 91 ? 3.886 -3.765 -10.598 1.00 94.12 91 SER A O 1
ATOM 684 N N . ILE A 1 92 ? 5.992 -4.180 -9.986 1.00 95.81 92 ILE A N 1
ATOM 685 C CA . ILE A 1 92 ? 5.697 -4.232 -8.544 1.00 95.81 92 ILE A CA 1
ATOM 686 C C . ILE A 1 92 ? 5.031 -2.930 -8.052 1.00 95.81 92 ILE A C 1
ATOM 688 O O . ILE A 1 92 ? 4.103 -2.980 -7.246 1.00 95.81 92 ILE A O 1
ATOM 692 N N . ALA A 1 93 ? 5.459 -1.769 -8.564 1.00 95.38 93 ALA A N 1
ATOM 693 C CA . ALA A 1 93 ? 4.857 -0.476 -8.233 1.00 95.38 93 ALA A CA 1
ATOM 694 C C . ALA A 1 93 ? 3.440 -0.317 -8.816 1.00 95.38 93 ALA A C 1
ATOM 696 O O . ALA A 1 93 ? 2.554 0.224 -8.155 1.00 95.38 93 ALA A O 1
ATOM 697 N N . GLU A 1 94 ? 3.197 -0.814 -10.029 1.00 95.81 94 GLU A N 1
ATOM 698 C CA . GLU A 1 94 ? 1.866 -0.785 -10.643 1.00 95.81 94 GLU A CA 1
ATOM 699 C C . GLU A 1 94 ? 0.891 -1.731 -9.939 1.00 95.81 94 GLU A C 1
ATOM 701 O O . GLU A 1 94 ? -0.236 -1.325 -9.664 1.00 95.81 94 GLU A O 1
ATOM 706 N N . ARG A 1 95 ? 1.319 -2.946 -9.570 1.00 97.81 95 ARG A N 1
ATOM 707 C CA . ARG A 1 95 ? 0.516 -3.879 -8.757 1.00 97.81 95 ARG A CA 1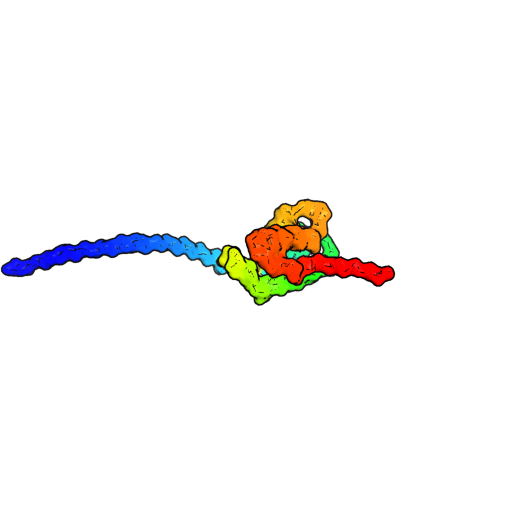
ATOM 708 C C . ARG A 1 95 ? 0.134 -3.256 -7.410 1.00 97.81 95 ARG A C 1
ATOM 710 O O . ARG A 1 95 ? -1.007 -3.375 -6.969 1.00 97.81 95 ARG A O 1
ATOM 717 N N . TRP A 1 96 ? 1.067 -2.534 -6.785 1.00 97.62 96 TRP A N 1
ATOM 718 C CA . TRP A 1 96 ? 0.819 -1.788 -5.548 1.00 97.62 96 TRP A CA 1
ATOM 719 C C . TRP A 1 96 ? -0.242 -0.703 -5.732 1.00 97.62 96 TRP A C 1
ATOM 721 O O . TRP A 1 96 ? -1.219 -0.650 -4.985 1.00 97.62 96 TRP A O 1
ATOM 731 N N . ASN A 1 97 ? -0.096 0.125 -6.766 1.00 97.12 97 ASN A N 1
ATOM 732 C CA . ASN A 1 97 ? -1.065 1.174 -7.069 1.00 97.12 97 ASN A CA 1
ATOM 733 C C . ASN A 1 97 ? -2.431 0.612 -7.484 1.00 97.12 97 ASN A C 1
ATOM 735 O O . ASN A 1 97 ? -3.453 1.211 -7.160 1.00 97.12 97 ASN A O 1
ATOM 739 N N . TRP A 1 98 ? -2.467 -0.540 -8.157 1.00 97.50 98 TRP A N 1
ATOM 740 C CA . TRP A 1 98 ? -3.703 -1.248 -8.489 1.00 97.50 98 TRP A CA 1
ATOM 741 C C . TRP A 1 98 ? -4.469 -1.642 -7.223 1.00 97.50 98 TRP A C 1
ATOM 743 O O . TRP A 1 98 ? -5.654 -1.327 -7.094 1.00 97.50 98 TRP A O 1
ATOM 753 N N . TRP A 1 99 ? -3.778 -2.244 -6.251 1.00 97.88 99 TRP A N 1
ATOM 754 C CA . TRP A 1 99 ? -4.380 -2.628 -4.977 1.00 97.88 99 TRP A CA 1
ATOM 755 C C . TRP A 1 99 ? -4.859 -1.413 -4.171 1.00 97.88 99 TRP A C 1
ATOM 757 O O . TRP A 1 99 ? -6.008 -1.376 -3.725 1.00 97.88 99 TRP A O 1
ATOM 767 N N . LEU A 1 100 ? -4.031 -0.371 -4.045 1.00 97.56 100 LEU A N 1
ATOM 768 C CA . LEU A 1 100 ? -4.437 0.865 -3.369 1.00 97.56 100 LEU A CA 1
ATOM 769 C C . LEU A 1 100 ? -5.582 1.584 -4.084 1.00 97.56 100 LEU A C 1
ATOM 771 O O . LEU A 1 100 ? -6.392 2.225 -3.427 1.00 97.56 100 LEU A O 1
ATOM 775 N N . GLY A 1 101 ? -5.685 1.478 -5.409 1.00 97.38 101 GLY A N 1
ATOM 776 C CA . GLY A 1 101 ? -6.824 1.998 -6.164 1.00 97.38 101 GLY A CA 1
ATOM 777 C C . GLY A 1 101 ? -8.132 1.286 -5.809 1.00 97.38 101 GLY A C 1
ATOM 778 O O . GLY A 1 101 ? -9.177 1.933 -5.693 1.00 97.38 101 GLY A O 1
ATOM 779 N N . ALA A 1 102 ? -8.082 -0.028 -5.574 1.00 96.69 102 ALA A N 1
ATOM 780 C CA . ALA A 1 102 ? -9.232 -0.784 -5.084 1.00 96.69 102 ALA A CA 1
ATOM 781 C C . ALA A 1 102 ? -9.631 -0.350 -3.661 1.00 96.69 102 ALA A C 1
ATOM 783 O O . ALA A 1 102 ? -10.814 -0.128 -3.401 1.00 96.69 102 ALA A O 1
ATOM 784 N N . LEU A 1 103 ? -8.656 -0.154 -2.768 1.00 96.50 103 LEU A N 1
ATOM 785 C CA . LEU A 1 103 ? -8.899 0.328 -1.402 1.00 96.50 103 LEU A CA 1
ATOM 786 C C . LEU A 1 103 ? -9.421 1.771 -1.369 1.00 96.50 103 LEU A C 1
ATOM 788 O O . LEU A 1 103 ? -10.387 2.057 -0.667 1.00 96.50 103 LEU A O 1
ATOM 792 N N . GLU A 1 104 ? -8.861 2.661 -2.187 1.00 96.62 104 GLU A N 1
ATOM 793 C CA . GLU A 1 104 ? -9.349 4.033 -2.359 1.00 96.62 104 GLU A CA 1
ATOM 794 C C . GLU A 1 104 ? -10.807 4.048 -2.837 1.00 96.62 104 GLU A C 1
ATOM 796 O O . GLU A 1 104 ? -11.614 4.829 -2.348 1.00 96.62 104 GLU A O 1
ATOM 801 N N . THR A 1 105 ? -11.171 3.149 -3.756 1.00 97.88 105 THR A N 1
ATOM 802 C CA . THR A 1 105 ? -12.550 3.041 -4.258 1.00 97.88 105 THR A CA 1
ATOM 803 C C . THR A 1 105 ? -13.522 2.542 -3.184 1.00 97.88 105 THR A C 1
ATOM 805 O O . THR A 1 105 ? -14.686 2.945 -3.179 1.00 97.88 105 THR A O 1
ATOM 808 N N . ALA A 1 106 ? -13.072 1.651 -2.297 1.00 96.62 106 ALA A N 1
ATOM 809 C CA . ALA A 1 106 ? -13.915 1.030 -1.278 1.00 96.62 106 ALA A CA 1
ATOM 810 C C . ALA A 1 106 ? -14.063 1.881 -0.004 1.00 96.62 106 ALA A C 1
ATOM 812 O O . ALA A 1 106 ? -15.160 1.961 0.549 1.00 96.62 106 ALA A O 1
ATOM 813 N N . TYR A 1 107 ? -12.974 2.504 0.446 1.00 96.00 107 TYR A N 1
ATOM 814 C CA . TYR A 1 107 ? -12.871 3.145 1.762 1.00 96.00 107 TYR A CA 1
ATOM 815 C C . TYR A 1 107 ? -12.386 4.601 1.685 1.00 96.00 107 TYR A C 1
ATOM 817 O O . TYR A 1 107 ? -12.832 5.441 2.468 1.00 96.00 107 TYR A O 1
ATOM 825 N N . GLY A 1 108 ? -11.539 4.920 0.701 1.00 95.88 108 GLY A N 1
ATOM 826 C CA . GLY A 1 108 ? -10.886 6.225 0.567 1.00 95.88 108 GLY A CA 1
ATOM 827 C C . GLY A 1 108 ? -9.715 6.421 1.538 1.00 95.88 108 GLY A C 1
ATOM 828 O O . GLY A 1 108 ? -9.568 5.690 2.510 1.00 95.88 108 GLY A O 1
ATOM 829 N N . GLY A 1 109 ? -8.861 7.412 1.271 1.00 94.44 109 GLY A N 1
ATOM 830 C CA . GLY A 1 109 ? -7.713 7.736 2.135 1.00 94.44 109 GLY A CA 1
ATOM 831 C C . GLY A 1 109 ? -6.445 6.923 1.852 1.00 94.44 109 GLY A C 1
ATOM 832 O O . GLY A 1 109 ? -5.481 7.004 2.604 1.00 94.44 109 GLY A O 1
ATOM 833 N N . TYR A 1 110 ? -6.409 6.175 0.748 1.00 96.19 110 TYR A N 1
ATOM 834 C CA . TYR A 1 110 ? -5.272 5.342 0.346 1.00 96.19 110 TYR A CA 1
ATOM 835 C C . TYR A 1 110 ? -4.366 6.019 -0.687 1.00 96.19 110 TYR A C 1
ATOM 837 O O . TYR A 1 110 ? -3.258 5.545 -0.948 1.00 96.19 110 TYR A O 1
ATOM 845 N N . HIS A 1 111 ? -4.810 7.134 -1.274 1.00 93.50 111 HIS A N 1
ATOM 846 C CA . HIS A 1 111 ? -4.054 7.849 -2.302 1.00 93.50 111 HIS A CA 1
ATOM 847 C C . HIS A 1 111 ? -2.640 8.265 -1.857 1.00 93.50 111 HIS A C 1
ATOM 849 O O . HIS A 1 111 ? -1.707 8.178 -2.651 1.00 93.50 111 HIS A O 1
ATOM 855 N N . GLU A 1 112 ? -2.449 8.660 -0.594 1.00 92.94 112 GLU A N 1
ATOM 856 C CA . GLU A 1 112 ? -1.143 9.103 -0.075 1.00 92.94 112 GLU A CA 1
ATOM 857 C C . GLU A 1 112 ? -0.082 7.991 -0.027 1.00 92.94 112 GLU A C 1
ATOM 859 O O . GLU A 1 112 ? 1.116 8.272 -0.049 1.00 92.94 112 GLU A O 1
ATOM 864 N N . PHE A 1 113 ? -0.512 6.726 -0.015 1.00 95.44 113 PHE A N 1
ATOM 865 C CA . PHE A 1 113 ? 0.383 5.571 0.019 1.00 95.44 113 PHE A CA 1
ATOM 866 C C . PHE A 1 113 ? 0.755 5.071 -1.382 1.00 95.44 113 PHE A C 1
ATOM 868 O O . PHE A 1 113 ? 1.560 4.141 -1.505 1.00 95.44 113 PHE A O 1
ATOM 875 N N . GLN A 1 114 ? 0.209 5.666 -2.445 1.00 94.38 114 GLN A N 1
ATOM 876 C CA . GLN A 1 114 ? 0.536 5.286 -3.817 1.00 94.38 114 GLN A CA 1
ATOM 877 C C . GLN A 1 114 ? 1.978 5.646 -4.171 1.00 94.38 114 GLN A C 1
ATOM 879 O O . GLN A 1 114 ? 2.531 6.660 -3.747 1.00 94.38 114 GLN A O 1
ATOM 884 N N . VAL A 1 115 ? 2.596 4.802 -4.993 1.00 93.06 115 VAL A N 1
ATOM 885 C CA . VAL A 1 115 ? 3.902 5.083 -5.576 1.00 93.06 115 VAL A CA 1
ATOM 886 C C . VAL A 1 115 ? 3.689 5.997 -6.772 1.00 93.06 115 VAL A C 1
ATOM 888 O O . VAL A 1 115 ? 3.293 5.553 -7.849 1.00 93.06 115 VAL A O 1
ATOM 891 N N . THR A 1 116 ? 3.961 7.285 -6.597 1.00 85.62 116 THR A N 1
ATOM 892 C CA . THR A 1 116 ? 4.012 8.224 -7.715 1.00 85.62 116 THR A CA 1
ATOM 893 C C . THR A 1 116 ? 5.402 8.191 -8.330 1.00 85.62 116 THR A C 1
ATOM 895 O O . THR A 1 116 ? 6.372 8.622 -7.703 1.00 85.62 116 THR A O 1
ATOM 898 N N . THR A 1 117 ? 5.519 7.739 -9.576 1.00 68.25 117 THR A N 1
ATOM 899 C CA . THR A 1 117 ? 6.670 8.120 -10.392 1.00 68.25 117 THR A CA 1
ATOM 900 C C . THR A 1 117 ? 6.500 9.601 -10.692 1.00 68.25 117 THR A C 1
ATOM 902 O O . THR A 1 117 ? 5.696 9.968 -11.550 1.00 68.25 117 THR A O 1
ATOM 905 N N . THR A 1 118 ? 7.203 10.484 -9.982 1.00 52.06 118 THR A N 1
ATOM 906 C CA . THR A 1 118 ? 7.446 11.806 -10.561 1.00 52.06 118 THR A CA 1
ATOM 907 C C . THR A 1 118 ? 8.130 11.538 -11.895 1.00 52.06 118 THR A C 1
ATOM 909 O O . THR A 1 118 ? 9.171 10.876 -11.875 1.00 52.06 118 THR A O 1
ATOM 912 N N . PRO A 1 119 ? 7.553 11.939 -13.042 1.00 48.81 119 PRO A N 1
ATOM 913 C CA . PRO A 1 119 ? 8.304 11.868 -14.281 1.00 48.81 119 PRO A CA 1
ATOM 914 C C . PRO A 1 119 ? 9.601 12.633 -14.024 1.00 48.81 119 PRO A C 1
ATOM 916 O O . PRO A 1 119 ? 9.540 13.792 -13.599 1.00 48.81 119 PRO A O 1
ATOM 919 N N . ASP A 1 120 ? 10.750 11.968 -14.193 1.00 48.62 120 ASP A N 1
ATOM 920 C CA . ASP A 1 120 ? 12.032 12.662 -14.270 1.00 48.62 120 ASP A CA 1
ATOM 921 C C . ASP A 1 120 ? 11.828 13.730 -15.339 1.00 48.62 120 ASP A C 1
ATOM 923 O O . ASP A 1 120 ? 11.609 13.438 -16.515 1.00 48.62 120 ASP A O 1
ATOM 927 N N . THR A 1 121 ? 11.710 14.971 -14.885 1.00 44.66 121 THR A N 1
ATOM 928 C CA . THR A 1 121 ? 11.500 16.104 -15.768 1.00 44.66 121 THR A CA 1
ATOM 929 C C . THR A 1 121 ? 12.881 16.392 -16.343 1.00 44.66 121 THR A C 1
ATOM 931 O O . THR A 1 121 ? 13.632 17.162 -15.747 1.00 44.66 121 THR A O 1
ATOM 934 N N . GLU A 1 122 ? 13.255 15.669 -17.405 1.00 40.22 122 GLU A N 1
ATOM 935 C CA . GLU A 1 122 ? 14.400 16.024 -18.261 1.00 40.22 122 GLU A CA 1
ATOM 936 C C . GLU A 1 122 ? 14.179 17.383 -18.938 1.00 40.22 122 GLU A C 1
ATOM 938 O O . GLU A 1 122 ? 13.039 17.664 -19.385 1.00 40.22 122 GLU A O 1
#